Protein AF-A0A938UIY1-F1 (afdb_monomer)

Foldseek 3Di:
DDDDDDDDDDDDDDPDDDDDDDPDDVPPPDPPPDPPDDDDDDDDDPVVVVVLVVVCVVVVHDSVVVVVVVVVVVVCVVVVVDD

Radius of gyration: 24.4 Å; Cα contacts (8 Å, |Δi|>4): 13; chains: 1; bounding box: 64×53×41 Å

Mean predicted aligned error: 15.77 Å

Structure (mmCIF, N/CA/C/O backbone):
data_AF-A0A938UIY1-F1
#
_entry.id   AF-A0A938UIY1-F1
#
loop_
_atom_site.group_PDB
_atom_site.id
_atom_site.type_symbol
_atom_site.label_atom_id
_atom_site.label_alt_id
_atom_site.label_comp_id
_atom_site.label_asym_id
_atom_site.label_entity_id
_atom_site.label_seq_id
_atom_site.pdbx_PDB_ins_code
_atom_site.Cartn_x
_atom_site.Cartn_y
_atom_site.Cartn_z
_atom_site.occupancy
_atom_site.B_iso_or_equiv
_atom_site.auth_seq_id
_atom_site.auth_comp_id
_atom_site.auth_asym_id
_atom_site.auth_atom_id
_atom_site.pdbx_PDB_model_num
ATOM 1 N N . MET A 1 1 ? -50.480 -33.032 -11.476 1.00 37.59 1 MET A N 1
ATOM 2 C CA . MET A 1 1 ? -49.304 -33.736 -12.031 1.00 37.59 1 MET A CA 1
ATOM 3 C C . MET A 1 1 ? -48.483 -32.712 -12.796 1.00 37.59 1 MET A C 1
ATOM 5 O O . MET A 1 1 ? -48.946 -32.254 -13.829 1.00 37.59 1 MET A O 1
ATOM 9 N N . LEU A 1 2 ? -47.346 -32.270 -12.253 1.00 40.28 2 LEU A N 1
ATOM 10 C CA . LEU A 1 2 ? -46.425 -31.353 -12.934 1.00 40.28 2 LEU A CA 1
ATOM 11 C C . LEU A 1 2 ? -45.217 -32.166 -13.398 1.00 40.28 2 LEU A C 1
ATOM 13 O O . LEU A 1 2 ? -44.529 -32.770 -12.578 1.00 40.28 2 LEU A O 1
ATOM 17 N N . VAL A 1 3 ? -45.014 -32.220 -14.712 1.00 40.78 3 VAL A N 1
ATOM 18 C CA . VAL A 1 3 ? -43.884 -32.892 -15.359 1.00 40.78 3 VAL A CA 1
ATOM 19 C C . VAL A 1 3 ? -42.780 -31.857 -15.547 1.00 40.78 3 VAL A C 1
ATOM 21 O O . VAL A 1 3 ? -42.960 -30.884 -16.273 1.00 40.78 3 VAL A O 1
ATOM 24 N N . VAL A 1 4 ? -41.648 -32.055 -14.871 1.00 45.78 4 VAL A N 1
ATOM 25 C CA . VAL A 1 4 ? -40.412 -31.293 -15.082 1.00 45.78 4 VAL A CA 1
ATOM 26 C C . VAL A 1 4 ? -39.449 -32.211 -15.825 1.00 45.78 4 VAL A C 1
ATOM 28 O O . VAL A 1 4 ? -38.859 -33.104 -15.224 1.00 45.78 4 VAL A O 1
ATOM 31 N N . SER A 1 5 ? -39.307 -32.023 -17.134 1.00 45.84 5 SER A N 1
ATOM 32 C CA . SER A 1 5 ? -38.355 -32.775 -17.958 1.00 45.84 5 SER A CA 1
ATOM 33 C C . SER A 1 5 ? -37.288 -31.846 -18.536 1.00 45.84 5 SER A C 1
ATOM 35 O O . SER A 1 5 ? -37.521 -31.126 -19.502 1.00 45.84 5 SER A O 1
ATOM 37 N N . SER A 1 6 ? -36.139 -31.864 -17.854 1.00 40.38 6 SER A N 1
ATOM 38 C CA . SER A 1 6 ? -34.762 -31.872 -18.375 1.00 40.38 6 SER A CA 1
ATOM 39 C C . SER A 1 6 ? -34.487 -31.218 -19.736 1.00 40.38 6 SER A C 1
ATOM 41 O O . SER A 1 6 ? -34.807 -31.778 -20.783 1.00 40.38 6 SER A O 1
ATOM 43 N N . TRP A 1 7 ? -33.740 -30.115 -19.715 1.00 43.03 7 TRP A N 1
ATOM 44 C CA . TRP A 1 7 ? -32.992 -29.638 -20.877 1.00 43.03 7 TRP A CA 1
ATOM 45 C C . TRP A 1 7 ? -31.684 -30.440 -20.999 1.00 43.03 7 TRP A C 1
ATOM 47 O O . TRP A 1 7 ? -30.908 -30.447 -20.038 1.00 43.03 7 TRP A O 1
ATOM 57 N N . PRO A 1 8 ? -31.401 -31.107 -22.131 1.00 44.09 8 PRO A N 1
ATOM 58 C CA . PRO A 1 8 ? -30.087 -31.677 -22.391 1.00 44.09 8 PRO A CA 1
ATOM 59 C C . PRO A 1 8 ? -29.168 -30.578 -22.940 1.00 44.09 8 PRO A C 1
ATOM 61 O O . PRO A 1 8 ? -29.416 -30.025 -24.006 1.00 44.09 8 PRO A O 1
ATOM 64 N N . CYS A 1 9 ? -28.109 -30.236 -22.207 1.00 40.16 9 CYS A N 1
ATOM 65 C CA . CYS A 1 9 ? -27.014 -29.436 -22.750 1.00 40.16 9 CYS A CA 1
ATOM 66 C C . CYS A 1 9 ? -25.940 -30.408 -23.246 1.00 40.16 9 CYS A C 1
ATOM 68 O O . CYS A 1 9 ? -25.221 -31.017 -22.450 1.00 40.16 9 CYS A O 1
ATOM 70 N N . GLU A 1 10 ? -25.911 -30.606 -24.562 1.00 40.06 10 GLU A N 1
ATOM 71 C CA . GLU A 1 10 ? -24.898 -31.370 -25.284 1.00 40.06 10 GLU A CA 1
ATOM 72 C C . GLU A 1 10 ? -23.517 -30.737 -25.064 1.00 40.06 10 GLU A C 1
ATOM 74 O O . GLU A 1 10 ? -23.245 -29.616 -25.488 1.00 40.06 10 GLU A O 1
ATOM 79 N N . TYR A 1 11 ? -22.634 -31.460 -24.376 1.00 45.62 11 TYR A N 1
ATOM 80 C CA . TYR A 1 11 ? -21.220 -31.118 -24.251 1.00 45.62 11 TYR A CA 1
ATOM 81 C C . TYR A 1 11 ? -20.419 -32.123 -25.078 1.00 45.62 11 TYR A C 1
ATOM 83 O O . TYR A 1 11 ? -19.889 -33.101 -24.550 1.00 45.62 11 TYR A O 1
ATOM 91 N N . SER A 1 12 ? -20.388 -31.923 -26.392 1.00 47.41 12 SER A N 1
ATOM 92 C CA . SER A 1 12 ? -19.579 -32.727 -27.307 1.00 47.41 12 SER A CA 1
ATOM 93 C C . SER A 1 12 ? -18.311 -31.975 -27.719 1.00 47.41 12 SER A C 1
ATOM 95 O O . SER A 1 12 ? -18.362 -30.878 -28.267 1.00 47.41 12 SER A O 1
ATOM 97 N N . ASP A 1 13 ? -17.183 -32.640 -27.463 1.00 50.44 13 ASP A N 1
ATOM 98 C CA . ASP A 1 13 ? -15.908 -32.539 -28.180 1.00 50.44 13 ASP A CA 1
ATOM 99 C C . ASP A 1 13 ? -14.984 -31.337 -27.946 1.00 50.44 13 ASP A C 1
ATOM 101 O O . ASP A 1 13 ? -14.843 -30.442 -28.773 1.00 50.44 13 ASP A O 1
ATOM 105 N N . VAL A 1 14 ? -14.149 -31.449 -26.902 1.00 46.59 14 VAL A N 1
ATOM 106 C CA . VAL A 1 14 ? -12.777 -30.902 -26.939 1.00 46.59 14 VAL A CA 1
ATOM 107 C C . VAL A 1 14 ? -11.774 -31.900 -26.341 1.00 46.59 14 VAL A C 1
ATOM 109 O O . VAL A 1 14 ? -11.030 -31.604 -25.408 1.00 46.59 14 VAL A O 1
ATOM 112 N N . ALA A 1 15 ? -11.741 -33.130 -26.860 1.00 47.12 15 ALA A N 1
ATOM 113 C CA . ALA A 1 15 ? -10.767 -34.150 -26.458 1.00 47.12 15 ALA A CA 1
ATOM 114 C C . ALA A 1 15 ? -9.576 -34.234 -27.435 1.00 47.12 15 ALA A C 1
ATOM 116 O O . ALA A 1 15 ? -9.259 -35.294 -27.972 1.00 47.12 15 ALA A O 1
ATOM 117 N N . ALA A 1 16 ? -8.864 -33.122 -27.642 1.00 46.44 16 ALA A N 1
ATOM 118 C CA . ALA A 1 16 ? -7.592 -33.115 -28.369 1.00 46.44 16 ALA A CA 1
ATOM 119 C C . ALA A 1 16 ? -6.400 -33.163 -27.390 1.00 46.44 16 ALA A C 1
ATOM 121 O O . ALA A 1 16 ? -5.918 -32.157 -26.875 1.00 46.44 16 ALA A O 1
ATOM 122 N N . ARG A 1 17 ? -5.983 -34.405 -27.114 1.00 51.00 17 ARG A N 1
ATOM 123 C CA . ARG A 1 17 ? -4.726 -34.911 -26.523 1.00 51.00 17 ARG A CA 1
ATOM 124 C C . ARG A 1 17 ? -3.648 -33.867 -26.162 1.00 51.00 17 ARG A C 1
ATOM 126 O O . ARG A 1 17 ? -2.977 -33.331 -27.038 1.00 51.00 17 ARG A O 1
ATOM 133 N N . LYS A 1 18 ? -3.337 -33.739 -24.863 1.00 50.56 18 LYS A N 1
ATOM 134 C CA . LYS A 1 18 ? -2.032 -33.244 -24.384 1.00 50.56 18 LYS A CA 1
ATOM 135 C C . LYS A 1 18 ? -1.328 -34.303 -23.539 1.00 50.56 18 LYS A C 1
ATOM 137 O O . LYS A 1 18 ? -1.896 -34.895 -22.625 1.00 50.56 18 LYS A O 1
ATOM 142 N N . SER A 1 19 ? -0.086 -34.559 -23.931 1.00 49.09 19 SER A N 1
ATOM 143 C CA . SER A 1 19 ? 0.871 -35.513 -23.380 1.00 49.09 19 SER A CA 1
ATOM 144 C C . SER A 1 19 ? 0.968 -35.454 -21.853 1.00 49.09 19 SER A C 1
ATOM 146 O O . SER A 1 19 ? 1.271 -34.415 -21.269 1.00 49.09 19 SER A O 1
ATOM 148 N N . LYS A 1 20 ? 0.742 -36.607 -21.221 1.00 55.38 20 LYS A N 1
ATOM 149 C CA . LYS A 1 20 ? 0.810 -36.843 -19.776 1.00 55.38 20 LYS A CA 1
ATOM 150 C C . LYS A 1 20 ? 2.244 -36.701 -19.243 1.00 55.38 20 LYS A C 1
ATOM 152 O O . LYS A 1 20 ? 3.052 -37.596 -19.469 1.00 55.38 20 LYS A O 1
ATOM 157 N N . ARG A 1 21 ? 2.524 -35.664 -18.446 1.00 53.31 21 ARG A N 1
ATOM 158 C CA . ARG A 1 21 ? 3.481 -35.722 -17.319 1.00 53.31 21 ARG A CA 1
ATOM 159 C C . ARG A 1 21 ? 2.955 -34.851 -16.176 1.00 53.31 21 ARG A C 1
ATOM 161 O O . ARG A 1 21 ? 3.002 -33.631 -16.247 1.00 53.31 21 ARG A O 1
ATOM 168 N N . GLY A 1 22 ? 2.423 -35.511 -15.149 1.00 54.88 22 GLY A N 1
ATOM 169 C CA . GLY A 1 22 ? 1.783 -34.906 -13.978 1.00 54.88 22 GLY A CA 1
ATOM 170 C C . GLY A 1 22 ? 0.364 -35.443 -13.814 1.00 54.88 22 GLY A C 1
ATOM 171 O O . GLY A 1 22 ? -0.498 -35.164 -14.641 1.00 54.88 22 GLY A O 1
ATOM 172 N N . GLY A 1 23 ? 0.129 -36.266 -12.789 1.00 70.25 23 GLY A N 1
ATOM 173 C CA . GLY A 1 23 ? -1.216 -36.745 -12.456 1.00 70.25 23 GLY A CA 1
ATOM 174 C C . GLY A 1 23 ? -2.171 -35.584 -12.164 1.00 70.25 23 GLY A C 1
ATOM 175 O O . GLY A 1 23 ? -1.731 -34.472 -11.860 1.00 70.25 23 GLY A O 1
ATOM 176 N N . ALA A 1 24 ? -3.475 -35.842 -12.265 1.00 68.88 24 ALA A N 1
ATOM 177 C CA . ALA A 1 24 ? -4.509 -34.862 -11.961 1.00 68.88 24 ALA A CA 1
ATOM 178 C C . ALA A 1 24 ? -4.352 -34.376 -10.511 1.00 68.88 24 ALA A C 1
ATOM 180 O O . ALA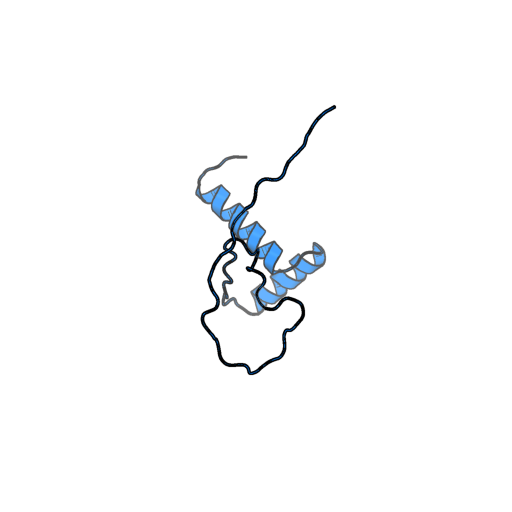 A 1 24 ? -4.692 -35.080 -9.564 1.00 68.88 24 ALA A O 1
ATOM 181 N N . ARG A 1 25 ? -3.793 -33.175 -10.329 1.00 70.69 25 ARG A N 1
ATOM 182 C CA . ARG A 1 25 ? -3.803 -32.509 -9.026 1.00 70.69 25 ARG A CA 1
ATOM 183 C C . ARG A 1 25 ? -5.235 -32.044 -8.751 1.00 70.69 25 ARG A C 1
ATOM 185 O O . ARG A 1 25 ? -5.883 -31.565 -9.687 1.00 70.69 25 ARG A O 1
ATOM 192 N N . PRO A 1 26 ? -5.732 -32.130 -7.507 1.00 71.44 26 PRO A N 1
ATOM 193 C CA . PRO A 1 26 ? -6.983 -31.481 -7.137 1.00 71.44 26 PRO A CA 1
ATOM 194 C C . PRO A 1 26 ? -6.935 -30.004 -7.568 1.00 71.44 26 PRO A C 1
ATOM 196 O O . PRO A 1 26 ? -6.057 -29.264 -7.133 1.00 71.44 26 PRO A O 1
ATOM 199 N N . GLY A 1 27 ? -7.815 -29.598 -8.490 1.00 68.38 27 GLY A N 1
ATOM 200 C CA . GLY A 1 27 ? -7.858 -28.234 -9.043 1.00 68.38 27 GLY A CA 1
ATOM 201 C C . GLY A 1 27 ? -7.182 -28.022 -10.407 1.00 68.38 27 GLY A C 1
ATOM 202 O O . GLY A 1 27 ? -7.295 -26.930 -10.961 1.00 68.38 27 GLY A O 1
ATOM 203 N N . ALA A 1 28 ? -6.535 -29.035 -10.993 1.00 66.38 28 ALA A N 1
ATOM 204 C CA . ALA A 1 28 ? -5.997 -28.944 -12.351 1.00 66.38 28 ALA A CA 1
ATOM 205 C C . ALA A 1 28 ? -7.132 -28.766 -13.380 1.00 66.38 28 ALA A C 1
ATOM 207 O O . ALA A 1 28 ? -8.038 -29.592 -13.455 1.00 66.38 28 ALA A O 1
ATOM 208 N N . GLY A 1 29 ? -7.085 -27.685 -14.166 1.00 69.25 29 GLY A N 1
ATOM 209 C CA . GLY A 1 29 ? -8.066 -27.404 -15.221 1.00 69.25 29 GLY A CA 1
ATOM 210 C C . GLY A 1 29 ? -9.301 -26.610 -14.786 1.00 69.25 29 GLY A C 1
ATOM 211 O O . GLY A 1 29 ? -10.188 -26.399 -15.608 1.00 69.25 29 GLY A O 1
ATOM 212 N N . ARG A 1 30 ? -9.376 -26.131 -13.535 1.00 69.38 30 ARG A N 1
ATOM 213 C CA . ARG A 1 30 ? -10.412 -25.152 -13.171 1.00 69.38 30 ARG A CA 1
ATOM 214 C C . ARG A 1 30 ? -10.086 -23.807 -13.834 1.00 69.38 30 ARG A C 1
ATOM 216 O O . ARG A 1 30 ? -8.954 -23.343 -13.671 1.00 69.38 30 ARG A O 1
ATOM 223 N N . PRO A 1 31 ? -11.026 -23.178 -14.566 1.00 68.94 31 PRO A N 1
ATOM 224 C CA . PRO A 1 31 ? -10.813 -21.829 -15.073 1.00 68.94 31 PRO A CA 1
ATOM 225 C C . PRO A 1 31 ? -10.522 -20.910 -13.886 1.00 68.94 31 PRO A C 1
ATOM 227 O O . PRO A 1 31 ? -11.192 -20.985 -12.854 1.00 68.94 31 PRO A O 1
ATOM 230 N N . ALA A 1 32 ? -9.481 -20.088 -14.003 1.00 65.44 32 ALA A N 1
ATOM 231 C CA . ALA A 1 32 ? -9.151 -19.127 -12.967 1.00 65.44 32 ALA A CA 1
ATOM 232 C C . ALA A 1 32 ? -10.296 -18.111 -12.877 1.00 65.44 32 ALA A C 1
ATOM 234 O O . ALA A 1 32 ? -10.461 -17.277 -13.762 1.00 65.44 32 ALA A O 1
ATOM 235 N N . ILE A 1 33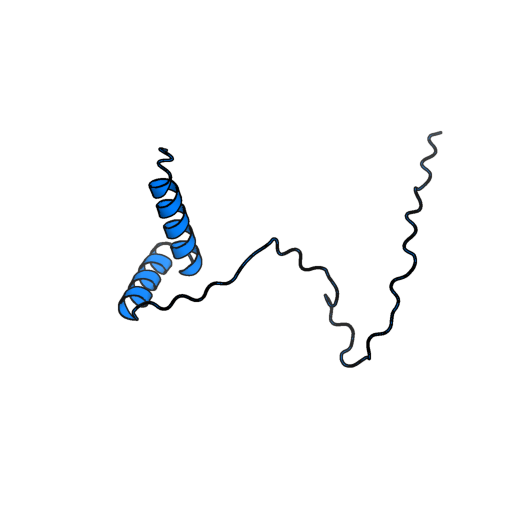 ? -11.082 -18.179 -11.801 1.00 66.38 33 ILE A N 1
ATOM 236 C CA . ILE A 1 33 ? -12.104 -17.182 -11.445 1.00 66.38 33 ILE A CA 1
ATOM 237 C C . ILE A 1 33 ? -11.386 -15.956 -10.846 1.00 66.38 33 ILE A C 1
ATOM 239 O O . ILE A 1 33 ? -11.612 -15.557 -9.709 1.00 66.38 33 ILE A O 1
ATOM 243 N N . LEU A 1 34 ? -10.392 -15.436 -11.561 1.00 61.66 34 LEU A N 1
ATOM 244 C CA . LEU A 1 34 ? -9.597 -14.277 -11.175 1.00 61.66 34 LEU A CA 1
ATOM 245 C C . LEU A 1 34 ? -9.811 -13.233 -12.259 1.00 61.66 34 LEU A C 1
ATOM 247 O O . LEU A 1 34 ? -9.024 -13.111 -13.193 1.00 61.66 34 LEU A O 1
ATOM 251 N N . GLU A 1 35 ? -10.929 -12.525 -12.133 1.00 64.81 35 GLU A N 1
ATOM 252 C CA . GLU A 1 35 ? -11.232 -11.294 -12.860 1.00 64.81 35 GLU A CA 1
ATOM 253 C C . GLU A 1 35 ? -9.991 -10.390 -12.876 1.00 64.81 35 GLU A C 1
ATOM 255 O O . GLU A 1 35 ? -9.533 -9.978 -11.817 1.00 64.81 35 GLU A O 1
ATOM 260 N N . GLU A 1 36 ? -9.409 -10.176 -14.060 1.00 74.75 36 GLU A N 1
ATOM 261 C CA . GLU A 1 36 ? -8.394 -9.183 -14.471 1.00 74.75 36 GLU A CA 1
ATOM 262 C C . GLU A 1 36 ? -7.408 -8.601 -13.427 1.00 74.75 36 GLU A C 1
ATOM 264 O O . GLU A 1 36 ? -6.938 -7.468 -13.557 1.00 74.75 36 GLU A O 1
ATOM 269 N N . ARG A 1 37 ? -7.009 -9.356 -12.399 1.00 72.50 37 ARG A N 1
ATOM 270 C CA . ARG A 1 37 ? -6.014 -8.887 -11.429 1.00 72.50 37 ARG A CA 1
ATOM 271 C C . ARG A 1 37 ? -4.638 -8.892 -12.079 1.00 72.50 37 ARG A C 1
ATOM 273 O O . ARG A 1 37 ? -4.062 -9.948 -12.330 1.00 72.50 37 ARG A O 1
ATOM 280 N N . ARG A 1 38 ? -4.088 -7.701 -12.315 1.00 83.50 38 ARG A N 1
ATOM 281 C CA . ARG A 1 38 ? -2.709 -7.523 -12.782 1.00 83.50 38 ARG A CA 1
ATOM 282 C C . ARG A 1 38 ? -1.789 -7.253 -11.599 1.00 83.50 38 ARG A C 1
ATOM 284 O O . ARG A 1 38 ? -2.068 -6.392 -10.768 1.00 83.50 38 ARG A O 1
ATOM 291 N N . SER A 1 39 ? -0.685 -7.989 -11.526 1.00 86.56 39 SER A N 1
ATOM 292 C CA . SER A 1 39 ? 0.391 -7.718 -10.575 1.00 86.56 39 SER A CA 1
ATOM 293 C C . SER A 1 39 ? 1.285 -6.600 -11.101 1.00 86.56 39 SER A C 1
ATOM 295 O O . SER A 1 39 ? 1.692 -6.632 -12.262 1.00 86.56 39 SER A O 1
ATOM 297 N N . VAL A 1 40 ? 1.631 -5.649 -10.237 1.00 88.56 40 VAL A N 1
ATOM 298 C CA . VAL A 1 40 ? 2.590 -4.578 -10.531 1.00 88.56 40 VAL A CA 1
ATOM 299 C C . VAL A 1 40 ? 3.698 -4.627 -9.488 1.00 88.56 40 VAL A C 1
ATOM 301 O O . VAL A 1 40 ? 3.422 -4.707 -8.291 1.00 88.56 40 VAL A O 1
ATOM 304 N N . THR A 1 41 ? 4.948 -4.572 -9.940 1.00 93.25 41 THR A N 1
ATO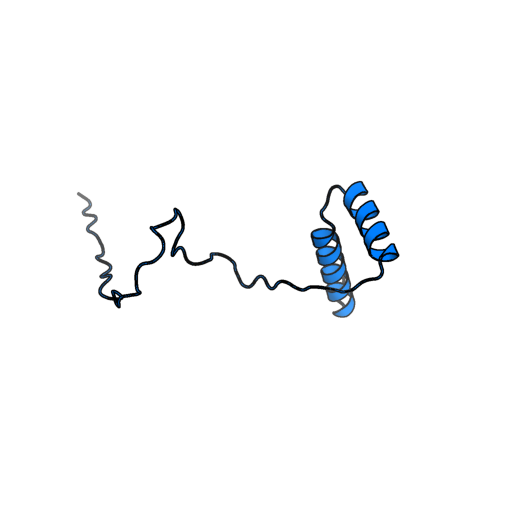M 305 C CA . THR A 1 41 ? 6.124 -4.438 -9.075 1.00 93.25 41 THR A CA 1
ATOM 306 C C . THR A 1 41 ? 6.607 -2.997 -9.144 1.00 93.25 41 THR A C 1
ATOM 308 O O . THR A 1 41 ? 6.837 -2.474 -10.231 1.00 93.25 41 THR A O 1
ATOM 311 N N . LEU A 1 42 ? 6.740 -2.351 -7.986 1.00 90.94 42 LEU A N 1
ATOM 312 C CA . LEU A 1 42 ? 7.206 -0.972 -7.870 1.00 90.94 42 LEU A CA 1
ATOM 313 C C . LEU A 1 42 ? 8.560 -0.954 -7.165 1.00 90.94 42 LEU A C 1
ATOM 315 O O . LEU A 1 42 ? 8.750 -1.644 -6.162 1.00 90.94 42 LEU A O 1
ATOM 319 N N . HIS A 1 43 ? 9.477 -0.139 -7.671 1.00 95.00 43 HIS A N 1
ATOM 320 C CA . HIS A 1 43 ? 10.734 0.156 -6.997 1.00 95.00 43 HIS A CA 1
ATOM 321 C C . HIS A 1 43 ? 10.557 1.438 -6.185 1.00 95.00 43 HIS A C 1
ATOM 323 O O . HIS A 1 43 ? 10.192 2.475 -6.732 1.00 95.00 43 HIS A O 1
ATOM 329 N N . ILE A 1 44 ? 10.789 1.347 -4.879 1.00 94.69 44 ILE A N 1
ATOM 330 C CA . ILE A 1 44 ? 10.736 2.469 -3.938 1.00 94.69 44 ILE A CA 1
ATOM 331 C C . ILE A 1 44 ? 11.982 2.443 -3.061 1.00 94.69 44 ILE A C 1
ATOM 333 O O . ILE A 1 44 ? 12.644 1.409 -2.936 1.00 94.69 44 ILE A O 1
ATOM 337 N N . GLU A 1 45 ? 12.291 3.571 -2.435 1.00 97.44 45 GLU A N 1
ATOM 338 C CA . GLU A 1 45 ? 13.409 3.652 -1.500 1.00 97.44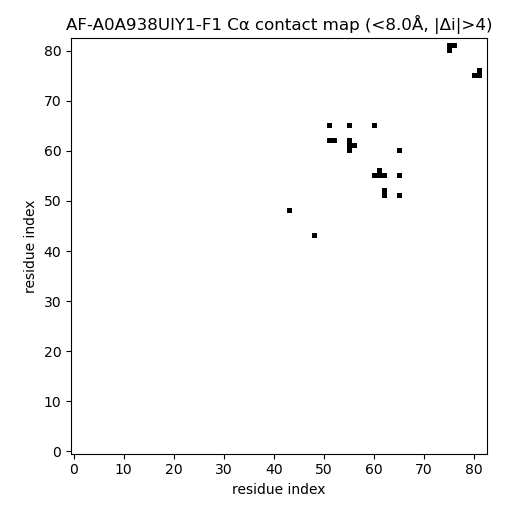 45 GLU A CA 1
ATOM 339 C C . GLU A 1 45 ? 13.171 2.766 -0.269 1.00 97.44 45 GLU A C 1
ATOM 341 O O . GLU A 1 45 ? 12.043 2.625 0.217 1.00 97.44 45 GLU A O 1
ATOM 346 N N . ALA A 1 46 ? 14.249 2.206 0.286 1.00 95.38 46 ALA A N 1
ATOM 347 C CA . ALA A 1 46 ? 14.175 1.345 1.467 1.00 95.38 46 ALA A CA 1
ATOM 348 C C . ALA A 1 46 ? 13.516 2.058 2.663 1.00 95.38 46 ALA A C 1
ATOM 350 O O . ALA A 1 46 ? 12.608 1.511 3.286 1.00 95.38 46 ALA A O 1
ATOM 351 N N . ALA A 1 47 ? 13.878 3.321 2.904 1.00 96.50 47 ALA A N 1
ATOM 352 C CA . ALA A 1 47 ? 13.291 4.131 3.972 1.00 96.50 47 ALA A CA 1
ATOM 353 C C . ALA A 1 47 ? 11.774 4.341 3.793 1.00 96.50 47 ALA A C 1
ATOM 355 O O . ALA A 1 47 ? 11.018 4.370 4.765 1.00 96.50 47 ALA A O 1
ATOM 356 N N . GLN A 1 48 ? 11.298 4.465 2.550 1.00 95.12 48 GLN A N 1
ATOM 357 C CA . GLN A 1 48 ? 9.868 4.592 2.261 1.00 95.12 48 GLN A CA 1
ATOM 358 C C . GLN A 1 48 ? 9.133 3.275 2.518 1.00 95.12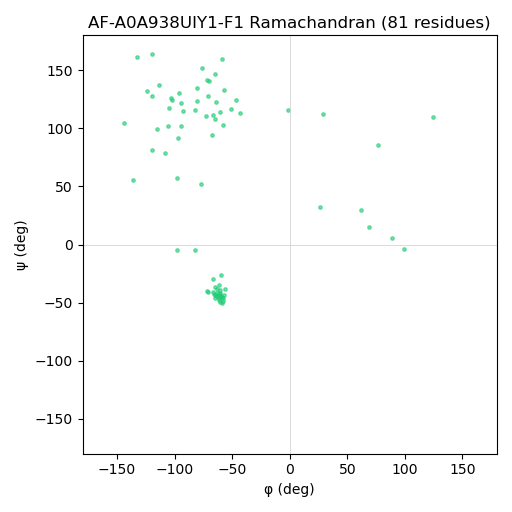 48 GLN A C 1
ATOM 360 O O . GLN A 1 48 ? 8.051 3.284 3.107 1.00 95.12 48 GLN A O 1
ATOM 365 N N . ARG A 1 49 ? 9.733 2.140 2.136 1.00 94.88 49 ARG A N 1
ATOM 366 C CA . ARG A 1 49 ? 9.189 0.807 2.425 1.00 94.88 49 ARG A CA 1
ATOM 367 C C . ARG A 1 49 ? 9.014 0.590 3.928 1.00 94.88 49 ARG A C 1
ATOM 369 O O . ARG A 1 49 ? 7.963 0.107 4.341 1.00 94.88 49 ARG A O 1
ATOM 376 N N . GLU A 1 50 ? 10.016 0.935 4.730 1.00 96.38 50 GLU A N 1
ATOM 377 C CA . GLU A 1 50 ? 9.956 0.781 6.190 1.00 96.38 50 GLU A CA 1
ATOM 378 C C . GLU A 1 50 ? 8.827 1.612 6.800 1.00 96.38 50 GLU A C 1
ATOM 380 O O . GLU A 1 50 ? 8.014 1.088 7.561 1.00 96.38 50 GLU A O 1
ATOM 385 N N . ARG A 1 51 ?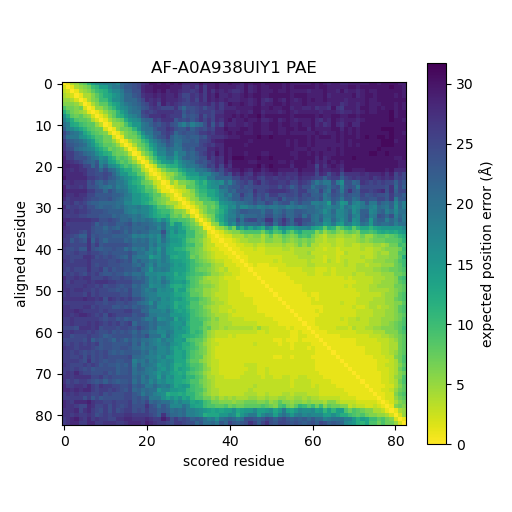 8.703 2.881 6.391 1.00 96.19 51 ARG A N 1
ATOM 386 C CA . ARG A 1 51 ? 7.607 3.756 6.835 1.00 96.19 51 ARG A CA 1
ATOM 387 C C . ARG A 1 51 ? 6.236 3.205 6.453 1.00 96.19 51 ARG A C 1
ATOM 389 O O . ARG A 1 51 ? 5.320 3.219 7.271 1.00 96.19 51 ARG A O 1
ATOM 396 N N . LEU A 1 52 ? 6.083 2.696 5.229 1.00 95.19 52 LEU A N 1
ATOM 397 C CA . LEU A 1 52 ? 4.838 2.054 4.798 1.00 95.19 52 LEU A CA 1
ATOM 398 C C . LEU A 1 52 ? 4.532 0.802 5.626 1.00 95.19 52 LEU A C 1
ATOM 400 O O . LEU A 1 52 ? 3.372 0.581 5.961 1.00 95.19 52 LEU A O 1
ATOM 404 N N . GLY A 1 53 ? 5.555 0.023 5.985 1.00 95.56 53 GLY A N 1
ATOM 405 C CA . GLY A 1 53 ? 5.433 -1.129 6.878 1.00 95.56 53 GLY A CA 1
ATOM 406 C C . GLY A 1 53 ? 4.879 -0.744 8.248 1.00 95.56 53 GLY A C 1
ATOM 407 O O . GLY A 1 53 ? 3.873 -1.303 8.668 1.00 95.56 53 GLY A O 1
ATOM 408 N N . GLN A 1 54 ? 5.462 0.272 8.888 1.00 96.81 54 GLN A N 1
ATOM 409 C CA . GLN A 1 54 ? 5.015 0.767 10.197 1.00 96.81 54 GLN A CA 1
ATOM 410 C C . GLN A 1 54 ? 3.568 1.284 10.162 1.00 96.81 54 GLN A C 1
ATOM 412 O O . GLN A 1 54 ? 2.775 1.003 11.058 1.00 96.81 54 GLN A O 1
ATOM 417 N N . ILE A 1 55 ? 3.194 2.020 9.109 1.00 95.69 55 ILE A N 1
ATOM 418 C CA . ILE A 1 55 ? 1.821 2.526 8.944 1.00 95.69 55 ILE A CA 1
ATOM 419 C C . ILE A 1 55 ? 0.836 1.374 8.723 1.00 95.69 55 ILE A C 1
ATOM 421 O O . ILE A 1 55 ? -0.279 1.407 9.246 1.00 95.69 55 ILE A O 1
ATOM 425 N N . ALA A 1 56 ? 1.225 0.380 7.926 1.00 96.12 56 ALA A N 1
ATOM 426 C CA . ALA A 1 56 ? 0.404 -0.789 7.644 1.00 96.12 56 ALA A CA 1
ATOM 427 C C . ALA A 1 56 ? 0.180 -1.622 8.917 1.00 96.12 56 ALA A C 1
ATOM 429 O O . ALA A 1 56 ? -0.959 -1.977 9.216 1.00 96.12 56 ALA A O 1
ATOM 430 N N . GLU A 1 57 ? 1.234 -1.827 9.710 1.00 95.94 57 GLU A N 1
ATOM 431 C CA . GLU A 1 57 ? 1.185 -2.508 11.006 1.00 95.94 57 GLU A CA 1
ATOM 432 C C . GLU A 1 57 ? 0.274 -1.779 11.998 1.00 95.94 57 GLU A C 1
ATOM 434 O O . GLU A 1 57 ? -0.657 -2.378 12.531 1.00 95.94 57 GLU A O 1
ATOM 439 N N . ALA A 1 58 ? 0.449 -0.464 12.161 1.00 96.06 58 ALA A N 1
ATOM 440 C CA . ALA A 1 58 ? -0.386 0.349 13.048 1.00 96.06 58 ALA A CA 1
ATOM 441 C C . ALA A 1 58 ? -1.880 0.323 12.670 1.00 96.06 58 ALA A C 1
ATOM 443 O O . ALA A 1 58 ? -2.744 0.544 13.516 1.00 96.06 58 ALA A O 1
ATOM 444 N N . ARG A 1 59 ? -2.194 0.070 11.395 1.00 94.56 59 ARG A N 1
ATOM 445 C CA . ARG A 1 59 ? -3.565 -0.020 10.871 1.00 94.56 59 ARG A CA 1
ATOM 446 C C . ARG A 1 59 ? -4.083 -1.456 10.760 1.00 94.56 59 ARG A C 1
ATOM 448 O O . ARG A 1 59 ? -5.240 -1.629 10.389 1.00 94.56 59 ARG A O 1
ATOM 455 N N . GLY A 1 60 ? -3.255 -2.465 11.036 1.00 95.31 60 GLY A N 1
ATOM 456 C CA . GLY A 1 60 ? -3.612 -3.876 10.871 1.00 95.31 60 GLY A CA 1
ATOM 457 C C . GLY A 1 60 ? -3.932 -4.275 9.424 1.00 95.31 60 GLY A C 1
ATOM 458 O O . GLY A 1 60 ? -4.757 -5.157 9.202 1.00 95.31 60 GLY A O 1
ATOM 459 N N . VAL A 1 61 ? -3.322 -3.617 8.433 1.00 95.44 61 VAL A N 1
ATOM 460 C CA . VAL A 1 61 ? -3.534 -3.894 6.998 1.00 95.44 61 VAL A CA 1
ATOM 461 C C . VAL A 1 61 ? -2.235 -4.309 6.319 1.00 95.44 61 VAL A C 1
ATOM 463 O O . VAL A 1 61 ? -1.147 -4.079 6.839 1.00 95.44 61 VAL A O 1
ATOM 466 N N . SER A 1 62 ? -2.319 -4.900 5.124 1.00 95.56 62 SER A N 1
ATOM 467 C CA . SER A 1 62 ? -1.116 -5.159 4.330 1.00 95.56 62 SER A CA 1
ATOM 468 C C . SER A 1 62 ? -0.594 -3.876 3.673 1.00 95.56 62 SER A C 1
ATOM 470 O O . SER A 1 62 ? -1.362 -2.978 3.314 1.00 95.56 62 SER A O 1
ATOM 472 N N . VAL A 1 63 ? 0.719 -3.809 3.432 1.00 93.62 63 VAL A N 1
ATOM 473 C CA . VAL A 1 63 ? 1.337 -2.709 2.664 1.00 93.62 63 VAL A CA 1
ATOM 474 C C . VAL A 1 63 ? 0.699 -2.585 1.274 1.00 93.62 63 VAL A C 1
ATOM 476 O O . VAL A 1 63 ? 0.442 -1.481 0.801 1.00 93.62 63 VAL A O 1
ATOM 479 N N . SER A 1 64 ? 0.368 -3.710 0.638 1.00 93.38 64 SER A N 1
ATOM 480 C CA . SER A 1 64 ? -0.300 -3.737 -0.666 1.00 93.38 64 SER A CA 1
ATOM 481 C C . SER A 1 64 ? -1.711 -3.143 -0.630 1.00 93.38 64 SER A C 1
ATOM 483 O O . SER A 1 64 ? -2.125 -2.502 -1.595 1.00 93.38 64 SER A O 1
ATOM 485 N N . ASP A 1 65 ? -2.465 -3.347 0.454 1.00 93.38 65 ASP A N 1
ATOM 486 C CA . ASP A 1 65 ? -3.792 -2.738 0.626 1.00 93.38 65 ASP A CA 1
ATOM 487 C C . ASP A 1 65 ? -3.682 -1.238 0.888 1.00 93.38 65 ASP A C 1
ATOM 489 O O . ASP A 1 65 ? -4.441 -0.456 0.317 1.00 93.38 65 ASP A O 1
ATOM 493 N N . LEU A 1 66 ? -2.694 -0.830 1.687 1.00 94.88 66 LEU A N 1
ATOM 494 C CA . LEU A 1 66 ? -2.404 0.578 1.941 1.00 94.88 66 LEU A CA 1
ATOM 495 C C . LEU A 1 66 ? -2.074 1.324 0.638 1.00 94.88 66 LEU A C 1
ATOM 497 O O . LEU A 1 66 ? -2.609 2.405 0.390 1.00 94.88 66 LEU A O 1
ATOM 501 N N . ILE A 1 67 ? -1.237 0.730 -0.220 1.00 94.56 67 ILE A N 1
ATOM 502 C CA . ILE A 1 67 ? -0.883 1.295 -1.530 1.00 94.56 67 ILE A CA 1
ATOM 503 C C . ILE A 1 67 ? -2.117 1.386 -2.433 1.00 94.56 67 ILE A C 1
ATOM 505 O O . ILE A 1 67 ? -2.333 2.424 -3.056 1.00 94.56 67 ILE A O 1
ATOM 509 N N . ARG A 1 68 ? -2.960 0.346 -2.477 1.00 92.50 68 ARG A N 1
ATOM 510 C CA . ARG A 1 68 ? -4.210 0.364 -3.257 1.00 92.50 68 ARG A CA 1
ATOM 511 C C . ARG A 1 68 ? -5.128 1.512 -2.838 1.00 92.50 68 ARG A C 1
ATOM 513 O O . ARG A 1 68 ? -5.546 2.293 -3.685 1.00 92.50 68 ARG A O 1
ATOM 520 N N . GLN A 1 69 ? -5.352 1.680 -1.536 1.00 93.12 69 GLN A N 1
ATOM 521 C CA . GLN A 1 69 ? -6.165 2.781 -1.009 1.00 93.12 69 GLN A CA 1
ATOM 522 C C . GLN A 1 69 ? -5.583 4.157 -1.358 1.00 93.12 69 GLN A C 1
ATOM 524 O O . GLN A 1 69 ? -6.329 5.081 -1.683 1.00 93.12 69 GLN A O 1
ATOM 529 N N . ALA A 1 70 ? -4.255 4.302 -1.304 1.00 93.56 70 ALA A N 1
ATOM 530 C CA . ALA A 1 70 ? -3.584 5.546 -1.666 1.00 93.56 70 ALA A CA 1
ATOM 531 C C . ALA A 1 70 ? -3.745 5.874 -3.160 1.00 93.56 70 ALA A C 1
ATOM 533 O O . ALA A 1 70 ? -4.042 7.020 -3.502 1.00 93.56 70 ALA A O 1
ATOM 534 N N . ILE A 1 71 ? -3.603 4.872 -4.035 1.00 93.81 71 ILE A N 1
ATOM 535 C CA . ILE A 1 71 ? -3.823 5.016 -5.481 1.00 93.81 71 ILE A CA 1
ATOM 536 C C . ILE A 1 71 ? -5.276 5.414 -5.756 1.00 93.81 71 ILE A C 1
ATOM 538 O O . ILE A 1 71 ? -5.512 6.391 -6.464 1.00 93.81 71 ILE A O 1
ATOM 542 N N . ASP A 1 72 ? -6.246 4.729 -5.150 1.00 92.94 72 ASP A N 1
ATOM 543 C CA . ASP A 1 72 ? -7.668 5.034 -5.334 1.00 92.94 72 ASP A CA 1
ATOM 544 C C . ASP A 1 72 ? -8.010 6.460 -4.882 1.00 92.94 72 ASP A C 1
ATOM 546 O O . ASP A 1 72 ? -8.703 7.197 -5.587 1.00 92.94 72 ASP A O 1
ATOM 550 N N . ALA A 1 73 ? -7.493 6.883 -3.726 1.00 93.44 73 ALA A N 1
ATOM 551 C CA . ALA A 1 73 ? -7.693 8.235 -3.214 1.00 93.44 73 ALA A CA 1
ATOM 552 C C . ALA A 1 73 ? -7.077 9.299 -4.137 1.00 93.44 73 ALA A C 1
ATOM 554 O O . ALA A 1 73 ? -7.695 10.338 -4.388 1.00 93.44 73 ALA A O 1
ATOM 555 N N . PHE A 1 74 ? -5.879 9.035 -4.666 1.00 93.94 74 PHE A N 1
ATOM 556 C CA . PHE A 1 74 ? -5.215 9.923 -5.614 1.00 93.94 74 PHE A CA 1
ATOM 557 C C . PHE A 1 74 ? -5.998 10.036 -6.926 1.00 93.94 74 PHE A C 1
ATOM 559 O O . PHE A 1 74 ? -6.248 11.146 -7.395 1.00 93.94 74 PHE A O 1
ATOM 566 N N . LEU A 1 75 ? -6.449 8.910 -7.486 1.00 92.81 75 LEU A N 1
ATOM 567 C CA . LEU A 1 75 ? -7.207 8.889 -8.735 1.00 92.81 75 LEU A CA 1
ATOM 568 C C . LEU A 1 75 ? -8.542 9.627 -8.601 1.00 92.81 75 LEU A C 1
ATOM 570 O O . LEU A 1 75 ? -8.855 10.456 -9.454 1.00 92.81 75 LEU A O 1
ATOM 574 N N . ARG A 1 76 ? -9.282 9.413 -7.508 1.00 90.94 76 ARG A N 1
ATOM 575 C CA . ARG A 1 76 ? -10.524 10.157 -7.227 1.00 90.94 76 ARG A CA 1
ATOM 576 C C . ARG A 1 76 ? -10.277 11.662 -7.142 1.00 90.94 76 ARG A C 1
ATOM 578 O O . ARG A 1 76 ? -10.977 12.440 -7.784 1.00 90.94 76 ARG A O 1
ATOM 585 N N . ARG A 1 77 ? -9.221 12.075 -6.426 1.00 91.56 77 ARG A N 1
ATOM 586 C CA . ARG A 1 77 ? -8.820 13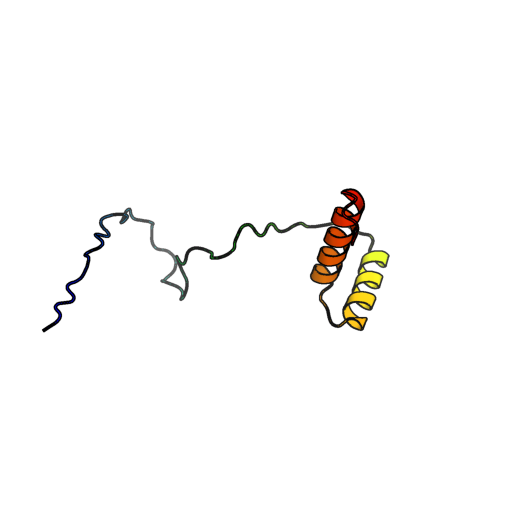.489 -6.341 1.00 91.56 77 ARG A CA 1
ATOM 587 C C . ARG A 1 77 ? -8.456 14.058 -7.716 1.00 91.56 77 ARG A C 1
ATOM 589 O O . ARG A 1 77 ? -8.859 15.173 -8.023 1.00 91.56 77 ARG A O 1
ATOM 596 N N . SER A 1 78 ? -7.721 13.306 -8.535 1.00 88.75 78 SE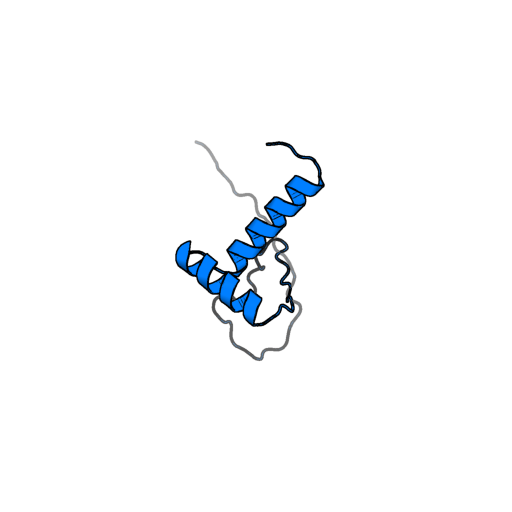R A N 1
ATOM 597 C CA . SER A 1 78 ? -7.269 13.759 -9.858 1.00 88.75 78 SER A CA 1
ATOM 598 C C . SER A 1 78 ? -8.411 13.963 -10.858 1.00 88.75 78 SER A C 1
ATOM 600 O O . SER A 1 78 ? -8.323 14.841 -11.709 1.00 88.75 78 SER A O 1
ATOM 602 N N . ARG A 1 79 ? -9.505 13.200 -10.727 1.00 86.94 79 ARG A N 1
ATOM 603 C CA . ARG A 1 79 ? -10.696 13.309 -11.585 1.00 86.94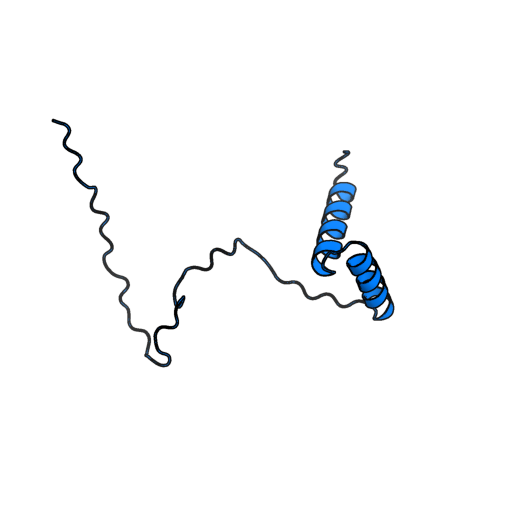 79 ARG A CA 1
ATOM 604 C C . ARG A 1 79 ? -11.651 14.428 -11.166 1.00 86.94 79 ARG A C 1
ATOM 606 O O . ARG A 1 79 ? -12.645 14.654 -11.844 1.00 86.94 79 ARG A O 1
ATOM 613 N N . GLY A 1 80 ? -11.382 15.110 -10.051 1.00 75.31 80 GLY A N 1
ATOM 614 C CA . GLY A 1 80 ? -12.287 16.124 -9.509 1.00 75.31 80 GLY A CA 1
ATOM 615 C C . GLY A 1 80 ? -13.595 15.552 -8.952 1.00 75.31 80 GLY A C 1
ATOM 616 O O . GLY A 1 80 ? -14.524 16.318 -8.701 1.00 75.31 80 GLY A O 1
ATOM 617 N N . GLU A 1 81 ? -13.672 14.236 -8.728 1.00 69.50 81 GLU A N 1
ATOM 618 C CA . GLU A 1 81 ? -14.796 13.589 -8.048 1.00 69.50 81 GLU A CA 1
ATOM 619 C C . GLU A 1 81 ? -14.789 14.033 -6.581 1.00 69.50 81 GLU A C 1
ATOM 621 O O . GLU A 1 81 ? -14.048 13.518 -5.736 1.00 69.50 81 GLU A O 1
ATOM 626 N N . LYS A 1 82 ? -15.567 15.082 -6.294 1.00 65.00 82 LYS A N 1
ATOM 627 C CA . LYS A 1 82 ? -15.820 15.543 -4.931 1.00 65.00 82 LYS A CA 1
ATOM 628 C C . LYS A 1 82 ? -16.700 14.519 -4.214 1.00 65.00 82 LYS A C 1
ATOM 630 O O . LYS A 1 82 ? -17.590 13.924 -4.813 1.00 65.00 82 LYS A O 1
ATOM 635 N N . ARG A 1 83 ? -16.372 14.318 -2.940 1.00 60.28 83 ARG A N 1
ATOM 636 C CA . ARG A 1 83 ? -17.089 13.470 -1.987 1.00 60.28 83 ARG A CA 1
ATOM 637 C C . ARG A 1 83 ? -18.516 13.944 -1.758 1.00 60.28 83 ARG A C 1
ATOM 639 O O . ARG A 1 83 ? -18.699 15.182 -1.740 1.00 60.28 83 ARG A O 1
#

Sequence (83 aa):
MLVVSSWPCEYSDVAARKSKRGGARPGAGRPAILEERRSVTLHIEAAQRERLGQIAEARGVSVSDLIRQAIDAFLRRSRGEKR

Secondary structure (DSSP, 8-state):
---------------------S---TTTT------S---------HHHHHHHHHHHHHTTS-HHHHHHHHHHHHHHHHTT---

pLDDT: mean 75.25, std 20.48, range [37.59, 97.44]

Solvent-accessible surface area (backbone atoms only — not comparable to full-atom values): 5896 Å² total; per-residue (Å²): 140,85,88,84,81,81,86,85,81,86,86,82,83,86,84,81,84,74,86,88,81,76,77,88,51,95,72,69,86,60,79,80,91,62,80,87,78,76,89,81,90,81,92,73,57,68,72,57,52,52,52,42,46,55,54,16,57,79,66,76,49,52,53,70,56,53,50,49,55,52,51,52,53,50,51,38,58,72,71,65,61,74,131

Nearest PDB structures (foldseek):
  7odt-assembly1_a  TM=3.876E-01  e=9.925E+00  Homo sapiens